Protein AF-A0A0Q6FJJ8-F1 (afdb_monomer_lite)

Structure (mmCIF, N/CA/C/O backbone):
data_AF-A0A0Q6FJJ8-F1
#
_entry.id   AF-A0A0Q6FJJ8-F1
#
loop_
_atom_site.group_PDB
_atom_site.id
_atom_site.type_symbol
_atom_site.label_atom_id
_atom_site.label_alt_id
_atom_site.label_comp_id
_atom_site.label_asym_id
_atom_site.label_entity_id
_atom_site.label_seq_id
_atom_site.pdbx_PDB_ins_code
_atom_site.Cartn_x
_atom_site.Cartn_y
_atom_site.Cartn_z
_atom_site.occupancy
_atom_site.B_iso_or_equiv
_atom_site.auth_seq_id
_atom_site.auth_comp_id
_atom_site.auth_asym_id
_atom_site.auth_atom_id
_atom_site.pdbx_PDB_model_num
ATOM 1 N N . MET A 1 1 ? 26.192 3.856 -5.104 1.00 73.88 1 MET A N 1
ATOM 2 C CA . MET A 1 1 ? 24.870 3.867 -5.767 1.00 73.88 1 MET A CA 1
ATOM 3 C C . MET A 1 1 ? 24.554 2.439 -6.180 1.00 73.88 1 MET A C 1
ATOM 5 O O . MET A 1 1 ? 25.451 1.786 -6.703 1.00 73.88 1 MET A O 1
ATOM 9 N N . LEU A 1 2 ? 23.358 1.927 -5.867 1.00 74.31 2 LEU A N 1
ATOM 10 C CA . LEU A 1 2 ? 22.920 0.616 -6.365 1.00 74.31 2 LEU A CA 1
ATOM 11 C C . LEU A 1 2 ? 22.592 0.725 -7.865 1.00 74.31 2 LEU A C 1
ATOM 13 O O . LEU A 1 2 ? 22.186 1.798 -8.305 1.00 74.31 2 LEU A O 1
ATOM 17 N N . PRO A 1 3 ? 22.733 -0.357 -8.647 1.00 85.00 3 PRO A N 1
ATOM 18 C CA . PRO A 1 3 ? 22.132 -0.441 -9.973 1.00 85.00 3 PRO A CA 1
ATOM 19 C C . PRO A 1 3 ? 20.615 -0.215 -9.912 1.00 85.00 3 PRO A C 1
ATOM 21 O O . PRO A 1 3 ? 19.951 -0.751 -9.021 1.00 85.00 3 PRO A O 1
ATOM 24 N N . GLU A 1 4 ? 20.068 0.500 -10.896 1.00 85.75 4 GLU A N 1
ATOM 25 C CA . GLU A 1 4 ? 18.648 0.890 -10.964 1.00 85.75 4 GLU A CA 1
ATOM 26 C C . GLU A 1 4 ? 17.691 -0.301 -10.762 1.00 85.75 4 GLU A C 1
ATOM 28 O O . GLU A 1 4 ? 16.722 -0.223 -10.012 1.00 85.75 4 GLU A O 1
ATOM 33 N N . ALA A 1 5 ? 18.005 -1.457 -11.359 1.00 86.38 5 ALA A N 1
ATOM 34 C CA . ALA A 1 5 ? 17.197 -2.671 -11.230 1.00 86.38 5 ALA A CA 1
ATOM 35 C C . ALA A 1 5 ? 17.090 -3.179 -9.778 1.00 86.38 5 ALA A C 1
ATOM 37 O O . ALA A 1 5 ? 16.027 -3.634 -9.351 1.00 86.38 5 ALA A O 1
ATOM 38 N N . LEU A 1 6 ? 18.180 -3.098 -9.005 1.00 89.12 6 LEU A N 1
ATOM 39 C CA . LEU A 1 6 ? 18.180 -3.502 -7.596 1.00 89.12 6 LEU A CA 1
ATOM 40 C C . LEU A 1 6 ? 17.444 -2.484 -6.727 1.00 89.12 6 LEU A C 1
ATOM 42 O O . LEU A 1 6 ? 16.754 -2.875 -5.787 1.00 89.12 6 LEU A O 1
ATOM 46 N N . GLN A 1 7 ? 17.551 -1.198 -7.062 1.00 91.62 7 GLN A N 1
ATOM 47 C CA . GLN A 1 7 ? 16.807 -0.148 -6.382 1.00 91.62 7 GLN A CA 1
ATOM 48 C C . GLN A 1 7 ? 15.294 -0.310 -6.582 1.00 91.62 7 GLN A C 1
ATOM 50 O O . GLN A 1 7 ? 14.563 -0.358 -5.598 1.00 91.62 7 GLN A O 1
ATOM 55 N N . LEU A 1 8 ? 14.826 -0.506 -7.818 1.00 93.75 8 LEU A N 1
ATOM 56 C CA . LEU A 1 8 ? 13.402 -0.719 -8.104 1.00 93.75 8 LEU A CA 1
ATOM 57 C C . LEU A 1 8 ? 12.843 -1.960 -7.407 1.00 93.75 8 LEU A C 1
ATOM 59 O O . LEU A 1 8 ? 11.707 -1.949 -6.948 1.00 93.75 8 LEU A O 1
ATOM 63 N N . ARG A 1 9 ? 13.629 -3.039 -7.311 1.00 93.88 9 ARG A N 1
ATOM 64 C CA . ARG A 1 9 ? 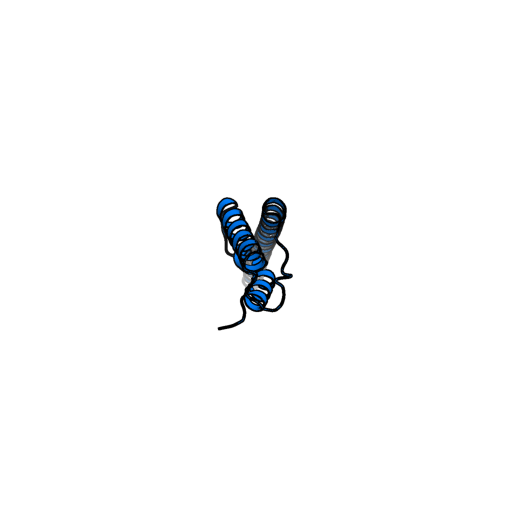13.213 -4.242 -6.577 1.00 93.88 9 ARG A CA 1
ATOM 65 C C . ARG A 1 9 ? 13.063 -3.977 -5.079 1.00 93.88 9 ARG A C 1
ATOM 67 O O . ARG A 1 9 ? 12.141 -4.502 -4.464 1.00 93.88 9 ARG A O 1
ATOM 74 N N . LYS A 1 10 ? 13.975 -3.197 -4.495 1.00 95.31 10 LYS A N 1
ATOM 75 C CA . LYS A 1 10 ? 13.867 -2.783 -3.095 1.00 95.31 10 LYS A CA 1
ATOM 76 C C . LYS A 1 10 ? 12.602 -1.951 -2.883 1.00 95.31 10 LYS A C 1
ATOM 78 O O . LYS A 1 10 ? 11.824 -2.255 -1.991 1.00 95.31 10 LYS A O 1
ATOM 83 N N . GLU A 1 11 ? 12.391 -0.950 -3.729 1.00 95.31 11 GLU A N 1
ATOM 84 C CA . GLU A 1 11 ? 11.232 -0.064 -3.634 1.00 95.31 11 GLU A CA 1
ATOM 85 C C . GLU A 1 11 ? 9.905 -0.805 -3.827 1.00 95.31 11 GLU A C 1
ATOM 87 O O . GLU A 1 11 ? 8.957 -0.518 -3.109 1.00 95.31 11 GLU A O 1
ATOM 92 N N . ASP A 1 12 ? 9.839 -1.791 -4.727 1.00 97.19 12 ASP A N 1
ATOM 93 C CA . ASP A 1 12 ? 8.663 -2.661 -4.866 1.00 97.19 12 ASP A CA 1
ATOM 94 C C . ASP A 1 12 ? 8.358 -3.406 -3.557 1.00 97.19 12 ASP A C 1
ATOM 96 O O . ASP A 1 12 ? 7.212 -3.457 -3.119 1.00 97.19 12 ASP A O 1
ATOM 100 N N . GLY A 1 13 ? 9.387 -3.933 -2.886 1.00 96.75 13 GLY A N 1
ATOM 101 C CA . GLY A 1 13 ? 9.233 -4.597 -1.588 1.00 96.75 13 GLY A CA 1
ATOM 102 C C . GLY A 1 13 ? 8.789 -3.667 -0.453 1.00 96.75 13 GLY A C 1
ATOM 103 O O . GLY A 1 13 ? 8.162 -4.128 0.493 1.00 96.75 13 GLY A O 1
ATOM 104 N N . GLU A 1 14 ? 9.086 -2.371 -0.555 1.00 97.25 14 GLU A N 1
ATOM 105 C CA . GLU A 1 14 ? 8.747 -1.345 0.443 1.00 97.25 14 GLU A CA 1
ATOM 106 C C . GLU A 1 14 ? 7.466 -0.566 0.088 1.00 97.25 14 GLU A C 1
ATOM 108 O O . GLU A 1 14 ? 7.006 0.261 0.876 1.00 97.25 14 GLU A O 1
ATOM 113 N N . LEU A 1 15 ? 6.876 -0.803 -1.091 1.00 97.75 15 LEU A N 1
ATOM 114 C CA . LEU A 1 15 ? 5.801 0.036 -1.621 1.00 97.75 15 LEU A CA 1
ATOM 115 C C . LEU A 1 15 ? 4.566 0.031 -0.715 1.00 97.75 15 LEU A C 1
ATOM 117 O O . LEU A 1 15 ? 4.016 1.093 -0.447 1.00 97.75 15 LEU A O 1
ATOM 121 N N . ASP A 1 16 ? 4.177 -1.123 -0.172 1.00 97.38 16 ASP A N 1
ATOM 122 C CA . ASP A 1 16 ? 3.027 -1.225 0.735 1.00 97.38 16 ASP A CA 1
ATOM 123 C C . ASP A 1 16 ? 3.200 -0.344 1.983 1.00 97.38 16 ASP A C 1
ATOM 125 O O . ASP A 1 16 ? 2.270 0.374 2.360 1.00 97.38 16 ASP A O 1
ATOM 129 N N . ASP A 1 17 ? 4.403 -0.324 2.567 1.00 97.38 17 ASP A N 1
ATOM 130 C CA . ASP A 1 17 ? 4.735 0.504 3.733 1.00 97.38 17 ASP A CA 1
ATOM 131 C C . ASP A 1 17 ? 4.714 1.999 3.403 1.00 97.38 17 ASP A C 1
ATOM 133 O O . ASP A 1 17 ? 4.365 2.827 4.250 1.00 97.38 17 ASP A O 1
ATOM 137 N N . VAL A 1 18 ? 5.104 2.364 2.179 1.00 97.94 18 VAL A N 1
ATOM 138 C CA . VAL A 1 18 ? 5.012 3.743 1.689 1.00 97.94 18 VAL A CA 1
ATOM 139 C C . VAL A 1 18 ? 3.546 4.145 1.542 1.00 97.94 18 VAL A C 1
ATOM 141 O O . VAL A 1 18 ? 3.149 5.181 2.075 1.00 97.94 18 VAL A O 1
ATOM 144 N N . LEU A 1 19 ? 2.727 3.317 0.886 1.00 98.25 19 LEU A N 1
ATOM 145 C CA . LEU A 1 19 ? 1.300 3.590 0.691 1.00 98.25 19 LEU A CA 1
ATOM 146 C C . LEU A 1 19 ? 0.553 3.684 2.025 1.00 98.25 19 LEU A C 1
ATOM 148 O O . LEU A 1 19 ? -0.329 4.524 2.191 1.00 98.25 19 LEU A O 1
ATOM 152 N N . ASP A 1 20 ? 0.936 2.881 3.014 1.00 97.44 20 ASP A N 1
ATOM 153 C CA . ASP A 1 20 ? 0.305 2.864 4.334 1.00 97.44 20 ASP A CA 1
ATOM 154 C C . ASP A 1 20 ? 0.496 4.147 5.152 1.00 97.44 20 ASP A C 1
ATOM 156 O O . ASP A 1 20 ? -0.226 4.326 6.144 1.00 97.44 20 ASP A O 1
ATOM 160 N N . ARG A 1 21 ? 1.425 5.024 4.744 1.00 97.00 21 ARG A N 1
ATOM 161 C CA . ARG A 1 21 ? 1.646 6.365 5.314 1.00 97.00 21 ARG A CA 1
ATOM 162 C C . ARG A 1 21 ? 0.759 7.431 4.676 1.00 97.00 21 ARG A C 1
ATOM 164 O O . ARG A 1 21 ? 0.570 8.492 5.269 1.00 97.00 21 ARG A O 1
ATOM 171 N N . GLU A 1 22 ? 0.209 7.162 3.497 1.00 97.94 22 GLU A N 1
ATOM 172 C CA . GLU A 1 22 ? -0.645 8.106 2.789 1.00 97.94 22 GLU A CA 1
ATOM 173 C C . GLU A 1 22 ? -2.053 8.144 3.393 1.00 97.94 22 GLU A C 1
ATOM 175 O O . GLU A 1 22 ? -2.612 7.146 3.863 1.00 97.94 22 GLU A O 1
ATOM 180 N N . THR A 1 23 ? -2.650 9.335 3.379 1.00 94.50 23 THR A N 1
ATOM 181 C CA . THR A 1 23 ? -3.970 9.590 3.974 1.00 94.50 23 THR A CA 1
ATOM 182 C C . THR A 1 23 ? -5.080 9.766 2.945 1.00 94.50 23 THR A C 1
ATOM 184 O O . THR A 1 23 ? -6.248 9.776 3.331 1.00 94.50 23 THR A O 1
ATOM 187 N N . ALA A 1 24 ? -4.738 9.870 1.658 1.00 97.12 24 ALA A N 1
ATOM 188 C CA . ALA A 1 24 ? -5.674 10.125 0.572 1.00 97.12 24 ALA A CA 1
ATOM 189 C C . ALA A 1 24 ? -5.427 9.190 -0.618 1.00 97.12 24 ALA A C 1
ATOM 191 O O . ALA A 1 24 ? -4.289 9.024 -1.054 1.00 97.12 24 ALA A O 1
ATOM 192 N N . GLU A 1 25 ? -6.509 8.674 -1.206 1.00 97.75 25 GLU A N 1
ATOM 193 C CA . GLU A 1 25 ? -6.466 7.796 -2.384 1.00 97.75 25 GLU A CA 1
ATOM 194 C C . GLU A 1 25 ? -5.667 8.409 -3.541 1.00 97.75 25 GLU A C 1
ATOM 196 O O . GLU A 1 25 ? -4.837 7.743 -4.155 1.00 97.75 25 GLU A O 1
ATOM 201 N N . LYS A 1 26 ? -5.869 9.704 -3.815 1.00 98.19 26 LYS A N 1
ATOM 202 C CA . LYS A 1 26 ? -5.147 10.410 -4.880 1.00 98.19 26 LYS A CA 1
ATOM 203 C C . LYS A 1 26 ? -3.628 10.292 -4.715 1.00 98.19 26 LYS A C 1
ATOM 205 O O . LYS A 1 26 ? -2.929 10.076 -5.697 1.00 98.19 26 LYS A O 1
ATOM 210 N N . ARG A 1 27 ? -3.123 10.394 -3.481 1.00 98.44 27 ARG A N 1
ATOM 211 C CA . ARG A 1 27 ? -1.687 10.273 -3.191 1.00 98.44 27 ARG A CA 1
ATOM 212 C C . ARG A 1 27 ? -1.187 8.852 -3.405 1.00 98.44 27 ARG A C 1
ATOM 214 O O . 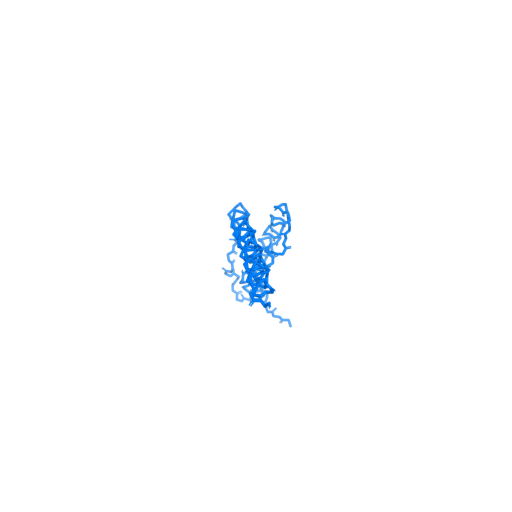ARG A 1 27 ? -0.132 8.675 -4.000 1.00 98.44 27 ARG A O 1
ATOM 221 N N . VAL A 1 28 ? -1.965 7.851 -2.995 1.00 98.50 28 VAL A N 1
ATOM 222 C CA . VAL A 1 28 ? -1.664 6.434 -3.256 1.00 98.50 28 VAL A CA 1
ATOM 223 C C . VAL A 1 28 ? -1.523 6.186 -4.758 1.00 98.50 28 VAL A C 1
ATOM 225 O O . VAL A 1 28 ? -0.517 5.631 -5.198 1.00 98.50 28 VAL A O 1
ATOM 228 N N . ARG A 1 29 ? -2.480 6.674 -5.554 1.00 98.56 29 ARG A N 1
ATOM 229 C CA . ARG A 1 29 ? -2.454 6.562 -7.016 1.00 98.56 29 ARG A CA 1
ATOM 230 C C . ARG A 1 29 ? -1.220 7.235 -7.623 1.00 98.56 29 ARG A C 1
ATOM 232 O O . ARG A 1 29 ? -0.506 6.596 -8.388 1.00 98.56 29 ARG A O 1
ATOM 239 N N . GLU A 1 30 ? -0.921 8.470 -7.220 1.00 98.50 30 GLU A N 1
ATOM 240 C CA . GLU A 1 30 ? 0.267 9.211 -7.674 1.00 98.50 30 GLU A CA 1
ATOM 241 C C . GLU A 1 30 ? 1.579 8.472 -7.356 1.00 98.50 30 GLU A C 1
ATOM 243 O O . GLU A 1 30 ? 2.486 8.425 -8.189 1.00 98.50 30 GLU A O 1
ATOM 248 N N . VAL A 1 31 ? 1.690 7.870 -6.167 1.00 98.44 31 VAL A N 1
ATOM 249 C CA . VAL A 1 31 ? 2.879 7.103 -5.763 1.00 98.44 31 VAL A CA 1
ATOM 250 C C . VAL A 1 31 ? 3.042 5.847 -6.624 1.00 98.44 31 VAL A C 1
ATOM 252 O O . VAL A 1 31 ? 4.141 5.593 -7.126 1.00 98.44 31 VAL A O 1
ATOM 255 N N . VAL A 1 32 ? 1.963 5.087 -6.848 1.00 98.56 32 VAL A N 1
ATOM 256 C CA . VAL A 1 32 ? 1.990 3.877 -7.691 1.00 98.56 32 VAL A CA 1
ATOM 257 C C . VAL A 1 32 ? 2.326 4.221 -9.143 1.00 98.56 32 VAL A C 1
ATOM 259 O O . VAL A 1 32 ? 3.172 3.572 -9.758 1.00 98.56 32 VAL A O 1
ATOM 262 N N . GLU A 1 33 ? 1.718 5.269 -9.695 1.00 98.50 33 GLU A N 1
ATOM 263 C CA . GLU A 1 33 ? 1.997 5.734 -11.056 1.00 98.50 33 GLU A CA 1
ATOM 264 C C . GLU A 1 33 ? 3.447 6.211 -11.211 1.00 98.50 33 GLU A C 1
ATOM 266 O O . GLU A 1 33 ? 4.115 5.852 -12.184 1.00 98.50 33 GLU A O 1
ATOM 271 N N . GLY A 1 34 ? 3.974 6.948 -10.229 1.00 98.25 34 GLY A N 1
ATOM 272 C CA . GLY A 1 34 ? 5.371 7.381 -10.210 1.00 98.25 34 GLY A CA 1
ATOM 273 C C . GLY A 1 34 ? 6.360 6.213 -10.138 1.00 98.25 34 GLY A C 1
ATOM 274 O O . GLY A 1 34 ? 7.388 6.219 -10.822 1.00 98.25 34 GLY A O 1
ATOM 275 N N . PHE A 1 35 ? 6.046 5.179 -9.354 1.00 98.06 35 PHE A N 1
ATOM 276 C CA . PHE A 1 35 ? 6.812 3.933 -9.331 1.00 98.06 35 PHE A CA 1
ATOM 277 C C . PHE A 1 35 ? 6.777 3.227 -10.696 1.00 98.06 35 PHE A C 1
ATOM 279 O O . PHE A 1 35 ? 7.830 2.936 -11.270 1.00 98.06 35 PHE A O 1
ATOM 286 N N . ASN A 1 36 ? 5.588 3.041 -11.273 1.00 97.94 36 ASN A N 1
ATOM 287 C CA . ASN A 1 36 ? 5.414 2.404 -12.579 1.00 97.94 36 ASN A CA 1
ATOM 288 C C . ASN A 1 36 ? 6.157 3.141 -13.695 1.00 97.94 36 ASN A C 1
ATOM 290 O O . ASN A 1 36 ? 6.788 2.508 -14.543 1.00 97.94 36 ASN A O 1
ATOM 294 N N . HIS A 1 37 ? 6.116 4.474 -13.688 1.00 97.25 37 HIS A N 1
ATOM 295 C CA . HIS A 1 37 ? 6.835 5.292 -14.656 1.00 97.25 37 HIS A CA 1
ATOM 296 C C . HIS A 1 37 ? 8.343 5.015 -14.605 1.00 97.25 37 HIS A C 1
ATOM 298 O O . HIS A 1 37 ? 8.966 4.825 -15.651 1.00 97.25 37 HIS A O 1
ATOM 304 N N . ARG A 1 38 ? 8.928 4.916 -13.404 1.00 94.56 38 ARG A N 1
ATOM 305 C CA . ARG A 1 38 ? 10.354 4.593 -13.237 1.00 94.56 38 ARG A CA 1
ATOM 306 C C . ARG A 1 38 ? 10.687 3.172 -13.683 1.00 94.56 38 ARG A C 1
ATOM 308 O O . ARG A 1 38 ? 11.671 2.991 -14.393 1.00 94.56 38 ARG A O 1
ATOM 315 N N . VAL A 1 39 ? 9.837 2.188 -13.381 1.00 94.19 39 VAL A N 1
ATOM 316 C CA . VAL A 1 39 ? 9.988 0.813 -13.896 1.00 94.19 39 VAL A CA 1
ATOM 317 C C . VAL A 1 39 ? 10.021 0.797 -15.428 1.00 94.19 39 VAL A C 1
ATOM 319 O O . VAL A 1 39 ? 10.905 0.188 -16.034 1.00 94.19 39 VAL A O 1
ATOM 322 N N . VAL A 1 40 ? 9.079 1.487 -16.074 1.00 93.88 40 VAL A N 1
ATOM 323 C CA . VAL A 1 40 ? 8.998 1.551 -17.540 1.00 93.88 40 VAL A CA 1
ATOM 324 C C . VAL A 1 40 ? 10.192 2.301 -18.133 1.00 93.88 40 VAL A C 1
ATOM 326 O O . VAL A 1 40 ? 10.759 1.840 -19.124 1.00 93.88 40 VAL A O 1
ATOM 329 N N . ALA A 1 41 ? 10.602 3.422 -17.537 1.00 92.06 41 ALA A N 1
ATOM 330 C CA . ALA A 1 41 ? 11.767 4.186 -17.978 1.00 92.06 41 ALA A CA 1
ATOM 331 C C . ALA A 1 41 ? 13.051 3.347 -17.902 1.00 92.06 41 ALA A C 1
ATOM 333 O O . ALA A 1 41 ? 13.789 3.265 -18.885 1.00 92.06 41 ALA A O 1
ATOM 334 N N . ALA A 1 42 ? 13.264 2.645 -16.788 1.00 89.88 42 ALA A N 1
ATOM 335 C CA . ALA A 1 42 ? 14.441 1.811 -16.578 1.00 89.88 42 ALA A CA 1
ATOM 336 C C . ALA A 1 42 ? 14.495 0.621 -17.554 1.00 89.88 42 ALA A C 1
ATOM 338 O O . ALA A 1 42 ? 15.562 0.286 -18.057 1.00 89.88 42 ALA A O 1
ATOM 339 N N . ARG A 1 43 ? 13.347 0.020 -17.902 1.00 89.81 43 ARG A N 1
ATOM 340 C CA . ARG A 1 43 ? 13.268 -1.018 -18.952 1.00 89.81 43 ARG A CA 1
ATOM 341 C C . ARG A 1 43 ? 13.606 -0.487 -20.348 1.00 89.81 43 ARG A C 1
ATOM 343 O O . ARG A 1 43 ? 14.154 -1.223 -21.162 1.00 89.81 43 ARG A O 1
ATOM 350 N N . ARG A 1 44 ? 13.246 0.767 -20.642 1.00 87.94 44 ARG A N 1
ATOM 351 C CA . ARG A 1 44 ? 13.515 1.419 -21.938 1.00 87.94 44 ARG A CA 1
ATOM 352 C C . ARG A 1 44 ? 14.963 1.869 -22.073 1.00 87.94 44 ARG A C 1
ATOM 354 O O . ARG A 1 44 ? 15.496 1.882 -23.180 1.00 87.94 44 ARG A O 1
ATOM 361 N N . GLN A 1 45 ? 15.600 2.241 -20.967 1.00 76.81 45 GLN A N 1
ATOM 362 C CA . GLN A 1 45 ? 17.031 2.505 -20.914 1.00 76.81 45 GLN A CA 1
ATOM 363 C C . GLN A 1 45 ? 17.791 1.178 -21.052 1.00 76.81 45 GLN A C 1
ATOM 365 O O . GLN A 1 45 ? 18.179 0.553 -20.072 1.00 76.81 45 GLN A O 1
ATOM 370 N N . LEU A 1 46 ? 18.016 0.752 -22.299 1.00 67.31 46 LEU A N 1
ATOM 371 C CA . LEU A 1 46 ? 18.827 -0.408 -22.698 1.00 67.31 46 LEU A CA 1
ATOM 372 C C . LEU A 1 46 ? 20.333 -0.198 -22.398 1.00 67.31 46 LEU A C 1
ATOM 374 O O . LEU A 1 46 ? 21.187 -0.419 -23.251 1.00 67.31 46 LEU A O 1
ATOM 378 N N . GLN A 1 47 ? 20.687 0.263 -21.197 1.00 66.38 47 GLN A N 1
ATOM 379 C CA . GLN A 1 47 ? 22.037 0.705 -20.822 1.00 66.38 47 GLN A CA 1
ATOM 380 C C . GLN A 1 47 ? 23.006 -0.441 -20.467 1.00 66.38 47 GLN A C 1
ATOM 382 O O . GLN A 1 47 ? 23.849 -0.296 -19.589 1.00 66.38 47 GLN A O 1
ATOM 387 N N . GLY A 1 48 ? 22.911 -1.594 -21.135 1.00 67.50 48 GLY A N 1
ATOM 388 C CA . GLY A 1 48 ? 23.906 -2.670 -21.001 1.00 67.50 48 GLY A CA 1
ATOM 389 C C . GLY A 1 48 ? 24.041 -3.287 -19.597 1.00 67.50 48 GLY A C 1
ATOM 390 O O . GLY A 1 48 ? 25.070 -3.885 -19.294 1.00 67.50 48 GLY A O 1
ATOM 391 N N . GLY A 1 49 ? 23.025 -3.146 -18.740 1.00 70.75 49 GLY A N 1
ATOM 392 C CA . GLY A 1 49 ? 22.970 -3.734 -17.398 1.00 70.75 49 GLY A CA 1
ATOM 393 C C . GLY A 1 49 ? 22.019 -4.936 -17.298 1.00 70.75 49 GLY A C 1
ATOM 394 O O . GLY A 1 49 ? 21.305 -5.243 -18.256 1.00 70.75 49 GLY A O 1
ATOM 395 N N . PRO A 1 50 ? 21.977 -5.617 -16.134 1.00 73.56 50 PRO A N 1
ATOM 396 C CA . PRO A 1 50 ? 20.996 -6.664 -15.865 1.00 73.56 50 PRO A CA 1
ATOM 397 C C . PRO A 1 50 ? 19.566 -6.168 -16.138 1.00 73.56 50 PRO A C 1
ATOM 399 O O . PRO A 1 50 ? 19.246 -5.026 -15.795 1.00 73.56 50 PRO A O 1
ATOM 402 N N . PRO A 1 51 ? 18.697 -6.997 -16.739 1.00 82.06 51 PRO A N 1
ATOM 403 C CA . PRO A 1 51 ? 17.370 -6.561 -17.148 1.00 82.06 51 PRO A CA 1
ATOM 404 C C . PRO A 1 51 ? 16.518 -6.142 -15.944 1.00 82.06 51 PRO A C 1
ATOM 406 O O . PRO A 1 51 ? 16.515 -6.792 -14.896 1.00 82.06 51 PRO A O 1
ATOM 409 N N . VAL A 1 52 ? 15.741 -5.071 -16.114 1.00 86.69 52 VAL A N 1
ATOM 410 C CA . VAL A 1 52 ? 14.771 -4.614 -15.111 1.00 86.69 52 VAL A CA 1
ATOM 411 C C . VAL A 1 52 ? 13.537 -5.515 -15.158 1.00 86.69 52 VAL A C 1
ATOM 413 O O . VAL A 1 52 ? 12.644 -5.342 -15.989 1.00 86.69 52 VAL A O 1
ATOM 416 N N . VAL A 1 53 ? 13.487 -6.485 -14.247 1.00 90.06 53 VAL A N 1
ATOM 417 C CA . VAL A 1 53 ? 12.391 -7.466 -14.141 1.00 90.06 53 VAL A CA 1
ATOM 418 C C . VAL A 1 53 ? 11.285 -7.060 -13.162 1.00 90.06 53 VAL A C 1
ATOM 420 O O . VAL A 1 53 ? 10.243 -7.708 -13.133 1.00 90.06 53 VAL A O 1
ATOM 423 N N . THR A 1 54 ? 11.473 -5.987 -12.385 1.00 93.50 54 THR A N 1
ATOM 424 C CA . THR A 1 54 ? 10.481 -5.493 -11.415 1.00 93.50 54 THR A CA 1
ATOM 425 C C . THR A 1 54 ? 9.146 -5.206 -12.109 1.00 93.50 54 THR A C 1
ATOM 427 O O . THR A 1 54 ? 9.162 -4.497 -13.119 1.00 93.50 54 THR A O 1
ATOM 430 N N . PRO A 1 55 ? 8.010 -5.762 -11.648 1.00 95.06 55 PRO A N 1
ATOM 431 C CA . PRO A 1 55 ? 6.706 -5.556 -12.274 1.00 95.06 55 PRO A CA 1
ATOM 432 C C . PRO A 1 55 ? 6.149 -4.153 -11.993 1.00 95.06 55 PRO A C 1
ATOM 434 O O . PRO A 1 55 ? 6.485 -3.522 -10.997 1.00 95.06 55 PRO A O 1
ATOM 437 N N . THR A 1 56 ? 5.269 -3.670 -12.872 1.00 97.69 56 THR A N 1
ATOM 438 C CA . THR A 1 56 ? 4.392 -2.533 -12.556 1.00 97.69 56 THR A CA 1
ATOM 439 C C . THR A 1 56 ? 3.217 -3.006 -11.706 1.00 97.69 56 THR A C 1
ATOM 441 O O . THR A 1 56 ? 2.788 -4.154 -11.841 1.00 97.69 56 THR A O 1
ATOM 444 N N . ARG A 1 57 ? 2.655 -2.119 -10.884 1.00 98.12 57 ARG A N 1
ATOM 445 C CA . ARG A 1 57 ? 1.454 -2.387 -10.083 1.00 98.12 57 ARG A CA 1
ATOM 446 C C . ARG A 1 57 ? 0.226 -1.685 -10.646 1.0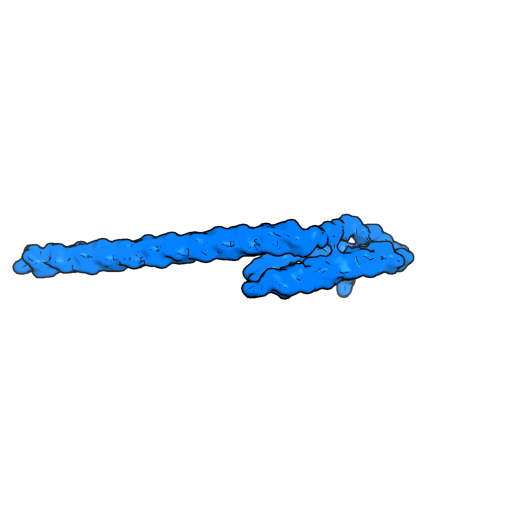0 98.12 57 ARG A C 1
ATOM 448 O O . ARG A 1 57 ? 0.339 -0.625 -11.249 1.00 98.12 57 ARG A O 1
ATOM 455 N N . ASP A 1 58 ? -0.944 -2.271 -10.449 1.00 98.38 58 ASP A N 1
ATOM 456 C CA . ASP A 1 58 ? -2.210 -1.664 -10.858 1.00 98.38 58 ASP A CA 1
ATOM 457 C C . ASP A 1 58 ? -2.666 -0.638 -9.798 1.00 98.38 58 ASP A C 1
ATOM 459 O O . ASP A 1 58 ? -2.888 -1.031 -8.649 1.00 98.38 58 ASP A O 1
ATOM 463 N N . PRO A 1 59 ? -2.816 0.658 -10.139 1.00 98.19 59 PRO A N 1
ATOM 464 C CA . PRO A 1 59 ? -3.201 1.678 -9.167 1.00 98.19 59 PRO A CA 1
ATOM 465 C C . PRO A 1 59 ? -4.547 1.416 -8.482 1.00 98.19 59 PRO A C 1
ATOM 467 O O . PRO A 1 59 ? -4.677 1.695 -7.292 1.00 98.19 59 PRO A O 1
ATOM 470 N N . ASP A 1 60 ? -5.534 0.859 -9.188 1.00 98.25 60 ASP A N 1
ATOM 471 C CA . ASP A 1 60 ? -6.862 0.596 -8.625 1.00 98.25 60 ASP A CA 1
ATOM 472 C C . ASP A 1 60 ? -6.814 -0.566 -7.627 1.00 98.25 60 ASP A C 1
ATOM 474 O O . ASP A 1 60 ? -7.427 -0.517 -6.555 1.00 98.25 60 ASP A O 1
ATOM 478 N N . VAL A 1 61 ? -6.030 -1.603 -7.940 1.00 98.44 61 VAL A N 1
ATOM 479 C CA . VAL A 1 61 ? -5.813 -2.737 -7.029 1.00 98.44 61 VAL A CA 1
ATOM 480 C C . VAL A 1 61 ? -5.103 -2.289 -5.753 1.00 98.44 61 VAL A C 1
ATOM 482 O O . VAL A 1 61 ? -5.503 -2.693 -4.658 1.00 98.44 61 VAL A O 1
ATOM 485 N N . GLU A 1 62 ? -4.071 -1.459 -5.877 1.00 98.44 62 GLU A N 1
ATOM 486 C CA . GLU A 1 62 ? -3.288 -0.989 -4.733 1.00 98.44 62 GLU A CA 1
ATOM 487 C C . GLU A 1 62 ? -4.083 -0.013 -3.858 1.00 98.44 62 GLU A C 1
ATOM 489 O O . GLU A 1 62 ? -4.023 -0.113 -2.632 1.00 98.44 62 GLU A O 1
ATOM 494 N N . VAL A 1 63 ? -4.904 0.858 -4.456 1.00 98.56 63 VAL A N 1
ATOM 495 C CA . VAL A 1 63 ? -5.858 1.706 -3.724 1.00 98.56 63 VAL A CA 1
ATOM 496 C C . VAL A 1 63 ? -6.816 0.865 -2.888 1.00 98.56 63 VAL A C 1
ATOM 498 O O . VAL A 1 63 ? -6.997 1.144 -1.702 1.00 98.56 63 VAL A O 1
ATOM 501 N N . ARG A 1 64 ? -7.400 -0.191 -3.466 1.00 98.44 64 ARG A N 1
ATOM 502 C CA . ARG A 1 64 ? -8.308 -1.074 -2.723 1.00 98.44 64 ARG A CA 1
ATOM 503 C C . ARG A 1 64 ? -7.598 -1.744 -1.545 1.00 98.44 64 ARG A C 1
ATOM 505 O O . ARG A 1 64 ? -8.108 -1.705 -0.430 1.00 98.44 64 ARG A O 1
ATOM 512 N N . ARG A 1 65 ? -6.403 -2.302 -1.766 1.00 98.19 65 ARG A N 1
ATOM 513 C CA . ARG A 1 65 ? -5.598 -2.938 -0.706 1.00 98.19 65 ARG A CA 1
ATOM 514 C C . ARG A 1 65 ? -5.230 -1.955 0.404 1.00 98.19 65 ARG A C 1
ATOM 516 O O . ARG A 1 65 ? -5.308 -2.295 1.582 1.00 98.19 65 ARG A O 1
ATOM 523 N N . TRP A 1 66 ? -4.848 -0.734 0.042 1.00 98.44 66 TRP A N 1
ATOM 524 C CA . TRP A 1 66 ? -4.569 0.336 0.997 1.00 98.44 66 TRP A CA 1
ATOM 525 C C . TRP A 1 66 ? -5.802 0.680 1.841 1.00 98.44 66 TRP A C 1
ATOM 527 O O . TRP A 1 66 ? -5.695 0.770 3.068 1.00 98.44 66 TRP A O 1
ATOM 537 N N . ALA A 1 67 ? -6.970 0.825 1.209 1.00 97.81 67 ALA A N 1
ATOM 538 C CA . ALA A 1 67 ? -8.224 1.107 1.902 1.00 97.81 67 ALA A CA 1
ATOM 539 C C . ALA A 1 67 ? -8.580 -0.021 2.884 1.00 97.81 67 ALA A C 1
ATOM 541 O O . ALA A 1 67 ? -8.822 0.245 4.059 1.00 97.81 67 ALA A O 1
ATOM 542 N N . GLU A 1 68 ? -8.481 -1.281 2.453 1.00 97.75 68 GLU A N 1
ATOM 543 C CA . GLU A 1 68 ? -8.704 -2.456 3.304 1.00 97.75 68 GLU A CA 1
ATOM 544 C C . GLU A 1 68 ? -7.771 -2.470 4.528 1.00 97.75 68 GLU A C 1
ATOM 546 O O . GLU A 1 68 ? -8.222 -2.655 5.663 1.00 97.75 68 GLU A O 1
ATOM 551 N N . ARG A 1 69 ? -6.467 -2.215 4.338 1.00 97.06 69 ARG A N 1
ATOM 552 C CA . ARG A 1 69 ? -5.503 -2.132 5.453 1.00 97.06 69 ARG A CA 1
ATOM 553 C C . ARG A 1 69 ? -5.797 -0.959 6.385 1.00 97.06 69 ARG A C 1
ATOM 555 O O . ARG A 1 69 ? -5.612 -1.065 7.600 1.00 97.06 69 ARG A O 1
ATOM 562 N N . ARG A 1 70 ? -6.232 0.183 5.850 1.00 95.75 70 ARG A N 1
ATOM 563 C CA . ARG A 1 70 ? -6.620 1.357 6.644 1.00 95.75 70 ARG A CA 1
ATOM 564 C C . ARG A 1 70 ? -7.849 1.061 7.503 1.00 95.75 70 ARG A C 1
ATOM 566 O O . ARG A 1 70 ? -7.825 1.358 8.699 1.00 95.75 70 ARG A O 1
ATOM 573 N N . ASP A 1 71 ? -8.866 0.434 6.930 1.00 96.06 71 ASP A N 1
ATOM 574 C CA . ASP A 1 71 ? -10.097 0.076 7.634 1.00 96.06 71 ASP A CA 1
ATOM 575 C C . ASP A 1 71 ? -9.835 -0.973 8.718 1.00 96.06 71 ASP A C 1
ATOM 577 O O . ASP A 1 71 ? -10.286 -0.816 9.855 1.00 96.06 71 ASP A O 1
ATOM 581 N N . ALA A 1 72 ? -9.010 -1.983 8.426 1.00 95.81 72 ALA A N 1
ATOM 582 C CA . ALA A 1 72 ? -8.579 -2.967 9.416 1.00 95.81 72 ALA A CA 1
ATOM 583 C C . ALA A 1 72 ? -7.877 -2.309 10.620 1.00 95.81 72 ALA A C 1
ATOM 585 O O . ALA A 1 72 ? -8.185 -2.627 11.773 1.00 95.81 72 ALA A O 1
ATOM 586 N N . ARG A 1 73 ? -6.982 -1.338 10.376 1.00 94.06 73 ARG A N 1
ATOM 587 C CA . ARG A 1 73 ? -6.323 -0.560 11.442 1.00 94.06 73 ARG A CA 1
ATOM 588 C C . ARG A 1 73 ? -7.326 0.268 12.249 1.00 94.06 73 ARG A C 1
ATOM 590 O O . ARG A 1 73 ? -7.241 0.305 13.476 1.00 94.06 73 ARG A O 1
ATOM 597 N N . ALA A 1 74 ? -8.291 0.908 11.589 1.00 93.81 74 ALA A N 1
ATOM 598 C CA . ALA A 1 74 ? -9.324 1.693 12.262 1.00 93.81 74 ALA A CA 1
ATOM 599 C C . ALA A 1 74 ? -10.206 0.823 13.177 1.00 93.81 74 ALA A C 1
ATOM 601 O O . ALA A 1 74 ? -10.454 1.193 14.328 1.00 93.81 74 ALA A O 1
ATOM 602 N N . LEU A 1 75 ? -10.620 -0.355 12.701 1.00 96.31 75 LEU A N 1
ATOM 603 C CA . LEU A 1 75 ? -11.394 -1.322 13.481 1.00 96.31 75 LEU A CA 1
ATOM 604 C C . LEU A 1 75 ? -10.611 -1.826 14.698 1.00 96.31 75 LEU A C 1
ATOM 606 O O . LEU A 1 75 ? -11.129 -1.777 15.816 1.00 96.31 75 LEU A O 1
ATOM 610 N N . ALA A 1 76 ? -9.350 -2.225 14.508 1.00 95.25 76 ALA A N 1
ATOM 611 C CA . ALA A 1 76 ? -8.484 -2.684 15.594 1.00 95.25 76 ALA A CA 1
ATOM 612 C C . ALA A 1 76 ? -8.298 -1.609 16.682 1.00 95.25 76 ALA A C 1
ATOM 614 O O . ALA A 1 76 ? -8.404 -1.899 17.878 1.00 95.25 76 ALA A O 1
ATOM 615 N N . ASN A 1 77 ? -8.102 -0.349 16.281 1.00 95.44 77 ASN A N 1
ATOM 616 C CA . ASN A 1 77 ? -7.994 0.777 17.209 1.00 95.44 77 ASN A CA 1
ATOM 617 C C . ASN A 1 77 ? -9.304 1.010 17.978 1.00 95.44 77 ASN A C 1
ATOM 619 O O . ASN A 1 77 ? -9.288 1.202 19.195 1.00 95.44 77 ASN A O 1
ATOM 623 N N . ALA A 1 78 ? -10.451 0.947 17.297 1.00 95.31 78 ALA A N 1
ATOM 624 C CA . ALA A 1 78 ? -11.757 1.087 17.936 1.00 95.31 78 ALA A CA 1
ATOM 625 C C . ALA A 1 78 ? -12.042 -0.038 18.947 1.00 95.31 78 ALA A C 1
ATOM 627 O O . ALA A 1 78 ? -12.706 0.187 19.961 1.00 95.31 78 ALA A O 1
ATOM 628 N N . GLU A 1 79 ? -11.569 -1.257 18.690 1.00 95.69 79 GLU A N 1
ATOM 629 C CA . GLU A 1 79 ? -11.657 -2.373 19.636 1.00 95.69 79 GL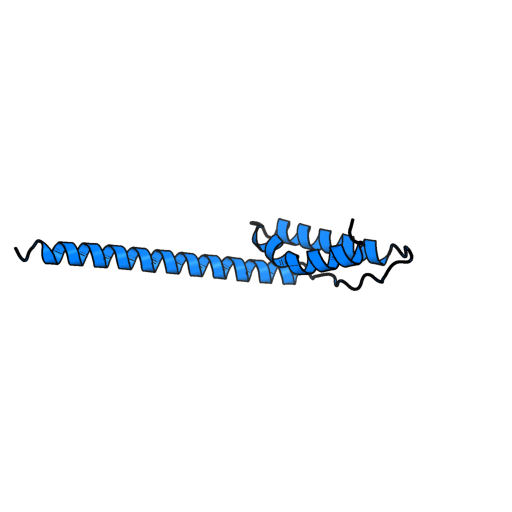U A CA 1
ATOM 630 C C . GLU A 1 79 ? -10.741 -2.197 20.845 1.00 95.69 79 GLU A C 1
ATOM 632 O O . GLU A 1 79 ? -11.177 -2.444 21.972 1.00 95.69 79 GLU A O 1
ATOM 637 N N . ALA A 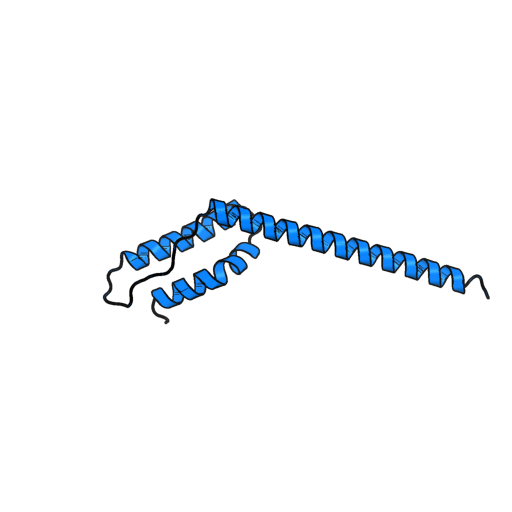1 80 ? -9.503 -1.744 20.637 1.00 94.19 80 ALA A N 1
ATOM 638 C CA . ALA A 1 80 ? -8.571 -1.453 21.723 1.00 94.19 80 ALA A CA 1
ATOM 639 C C . ALA A 1 80 ? -9.157 -0.408 22.686 1.00 94.19 80 ALA A C 1
ATOM 641 O O . ALA A 1 80 ? -9.280 -0.676 23.880 1.00 94.19 80 ALA A O 1
ATOM 642 N N . LEU A 1 81 ? -9.671 0.705 22.150 1.00 94.44 81 LEU A N 1
ATOM 643 C CA . LEU A 1 81 ? -10.330 1.749 22.942 1.00 94.44 81 LEU A CA 1
ATOM 644 C C . LEU A 1 81 ? -11.539 1.219 23.732 1.00 94.44 81 LEU A C 1
ATOM 646 O O . LEU A 1 81 ? -11.736 1.576 24.896 1.00 94.44 81 LEU A O 1
ATOM 650 N N . ARG A 1 82 ? -12.349 0.337 23.127 1.00 94.00 82 ARG A N 1
ATOM 651 C CA . ARG A 1 82 ? -13.487 -0.305 23.809 1.00 94.00 82 ARG A CA 1
ATOM 652 C C . ARG A 1 82 ? -13.034 -1.189 24.972 1.00 94.00 82 ARG A C 1
ATOM 654 O O . ARG A 1 82 ? -13.644 -1.130 26.043 1.00 94.00 82 ARG A O 1
ATOM 661 N N . ARG A 1 83 ? -11.974 -1.985 24.787 1.00 92.31 83 ARG A N 1
ATOM 662 C CA . ARG A 1 83 ? -11.401 -2.829 25.849 1.00 92.31 83 ARG A CA 1
ATOM 663 C C . ARG A 1 83 ? -10.855 -1.988 27.001 1.00 92.31 83 ARG A C 1
ATOM 665 O O . ARG A 1 83 ? -11.177 -2.275 28.154 1.00 92.31 83 ARG A O 1
ATOM 672 N N . ASP A 1 84 ? -10.124 -0.921 26.698 1.00 92.06 84 ASP A N 1
ATOM 673 C CA . ASP A 1 84 ? -9.536 -0.035 27.708 1.00 92.06 84 ASP A CA 1
ATOM 674 C C . ASP A 1 84 ? -10.614 0.672 28.543 1.00 92.06 84 ASP A C 1
ATOM 676 O O . ASP A 1 84 ? -10.535 0.734 29.778 1.00 92.06 84 ASP A O 1
ATOM 680 N N . ALA A 1 85 ? -11.687 1.135 27.894 1.00 90.44 85 ALA A N 1
ATOM 681 C CA . ALA A 1 85 ? -12.831 1.733 28.575 1.00 90.44 85 ALA A CA 1
ATOM 682 C C . ALA A 1 85 ? -13.550 0.729 29.498 1.00 90.44 85 ALA A C 1
ATOM 684 O O . ALA A 1 85 ? -13.898 1.065 30.636 1.00 90.44 85 ALA A O 1
ATOM 685 N N . ALA A 1 86 ? -13.749 -0.512 29.040 1.00 88.56 86 ALA A N 1
ATOM 686 C CA . ALA A 1 86 ? -14.354 -1.572 29.846 1.00 88.56 86 ALA A CA 1
ATOM 687 C C . ALA A 1 86 ? -13.480 -1.945 31.057 1.00 88.56 86 ALA A C 1
ATOM 689 O O . ALA A 1 86 ? -13.987 -2.048 32.177 1.00 88.56 86 ALA A O 1
ATOM 690 N N . GLY A 1 87 ? -12.163 -2.070 30.861 1.00 87.50 87 GLY A N 1
ATOM 691 C CA . GLY A 1 87 ? -11.201 -2.329 31.934 1.00 87.50 87 GLY A CA 1
ATOM 692 C C . GLY A 1 87 ? -11.187 -1.220 32.989 1.00 87.50 87 GLY A C 1
ATOM 693 O O . GLY A 1 87 ? -11.223 -1.499 34.192 1.00 87.50 87 GLY A O 1
ATOM 694 N N . THR A 1 88 ? -11.235 0.040 32.547 1.00 88.56 88 THR A N 1
ATOM 695 C CA . THR A 1 88 ? -11.286 1.215 33.429 1.00 88.56 88 THR A CA 1
ATOM 696 C C . THR A 1 88 ? -12.562 1.237 34.277 1.00 88.56 88 THR A C 1
ATOM 698 O O . THR A 1 88 ? -12.487 1.438 35.494 1.00 88.56 88 THR A O 1
ATOM 701 N N . ARG A 1 89 ? -13.733 0.975 33.672 1.00 83.31 89 ARG A N 1
ATOM 702 C CA . ARG A 1 89 ? -15.018 0.879 34.395 1.00 83.31 89 ARG A CA 1
ATOM 703 C C . ARG A 1 89 ? -15.023 -0.265 35.408 1.00 83.31 89 ARG A C 1
ATOM 705 O O . ARG A 1 89 ? -15.328 -0.044 36.575 1.00 83.31 89 ARG A O 1
ATOM 712 N N . ALA A 1 90 ? -14.601 -1.462 35.009 1.00 82.31 90 ALA A N 1
ATOM 713 C CA . ALA A 1 90 ? -14.543 -2.605 35.919 1.00 82.31 90 ALA A CA 1
ATOM 714 C C . ALA A 1 90 ? -13.583 -2.360 37.103 1.00 82.31 90 ALA A C 1
ATOM 716 O O . ALA A 1 90 ? -13.858 -2.754 38.239 1.00 82.31 90 ALA A O 1
AT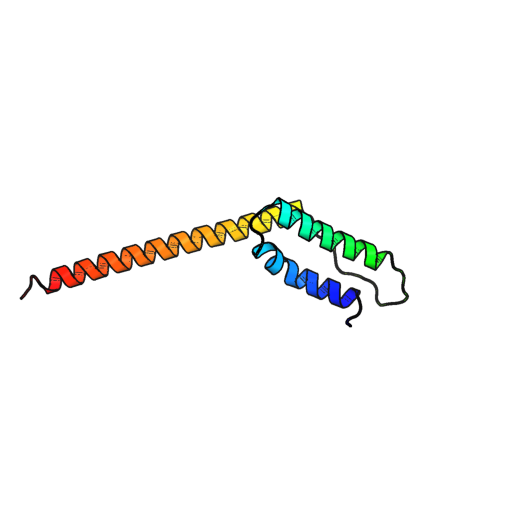OM 717 N N . GLY A 1 91 ? -12.456 -1.682 36.860 1.00 83.50 91 GLY A N 1
ATOM 718 C CA . GLY A 1 91 ? -11.515 -1.286 37.907 1.00 83.50 91 GLY A CA 1
ATOM 719 C C . GLY A 1 91 ? -12.096 -0.266 38.892 1.00 83.50 91 GLY A C 1
ATOM 720 O O . GLY A 1 91 ? -11.885 -0.395 40.101 1.00 83.50 91 GLY A O 1
ATOM 721 N N . SER A 1 92 ? -12.849 0.726 38.405 1.00 81.94 92 SER A N 1
ATOM 722 C CA . SER A 1 92 ? -13.489 1.725 39.267 1.00 81.94 92 SER A CA 1
ATOM 723 C C . SER A 1 92 ? -14.615 1.120 40.112 1.00 81.94 92 SER A C 1
ATOM 725 O O . SER A 1 92 ? -14.694 1.409 41.307 1.00 81.94 92 SER A O 1
ATOM 727 N N . GLU A 1 93 ? -15.414 0.211 39.547 1.00 82.62 93 GLU A N 1
ATOM 728 C CA . GLU A 1 93 ? -16.451 -0.526 40.274 1.00 82.62 93 GLU A CA 1
ATOM 729 C C . GLU A 1 93 ? -15.873 -1.424 41.369 1.00 82.62 93 GLU A C 1
ATOM 731 O O . GLU A 1 93 ? -16.384 -1.427 42.488 1.00 82.62 93 GLU A O 1
ATOM 736 N N . ARG A 1 94 ? -14.780 -2.152 41.099 1.00 84.56 94 ARG A N 1
ATOM 737 C CA . ARG A 1 94 ? -14.109 -2.972 42.122 1.00 84.56 94 ARG A CA 1
ATOM 738 C C . ARG A 1 94 ? -13.606 -2.124 43.289 1.00 84.56 94 ARG A C 1
ATOM 740 O O . ARG A 1 94 ? -13.891 -2.460 44.436 1.00 84.56 94 ARG A O 1
ATOM 747 N N . ARG A 1 95 ? -12.943 -0.991 43.018 1.00 82.62 95 ARG A N 1
ATOM 748 C CA . ARG A 1 95 ? -12.517 -0.046 44.072 1.00 82.62 95 ARG A CA 1
ATOM 749 C C . ARG A 1 95 ? -13.709 0.477 44.877 1.00 82.62 95 ARG A C 1
ATOM 751 O O . ARG A 1 95 ? -13.671 0.454 46.105 1.00 82.62 95 ARG A O 1
ATOM 758 N N . ARG A 1 96 ? -14.799 0.847 44.194 1.00 83.88 96 ARG A N 1
ATOM 759 C CA . ARG A 1 96 ? -16.065 1.234 44.833 1.00 83.88 96 ARG A CA 1
ATOM 760 C C . ARG A 1 96 ? -16.750 0.099 45.586 1.00 83.88 96 ARG A C 1
ATOM 762 O O . ARG A 1 96 ? -17.591 0.386 46.408 1.00 83.88 96 ARG A O 1
ATOM 769 N N . ARG A 1 97 ? -16.486 -1.182 45.351 1.00 83.62 97 ARG A N 1
ATOM 770 C CA . ARG A 1 97 ? -17.064 -2.254 46.189 1.00 83.62 97 ARG A CA 1
ATOM 771 C C . ARG A 1 97 ? -16.225 -2.523 47.435 1.00 83.62 97 ARG A C 1
ATOM 773 O O . ARG A 1 97 ? -16.771 -2.963 48.439 1.00 83.62 97 ARG A O 1
ATOM 780 N N . LEU A 1 98 ? -14.925 -2.240 47.379 1.00 80.94 98 LEU A N 1
ATOM 781 C CA . LEU A 1 98 ? -13.989 -2.458 48.482 1.00 80.94 98 LEU A CA 1
ATOM 782 C C . LEU A 1 98 ? -14.095 -1.379 49.573 1.00 80.94 98 LEU A C 1
ATOM 784 O O . LEU A 1 98 ? -14.037 -1.723 50.747 1.00 80.94 98 LEU A O 1
ATOM 788 N N . TRP A 1 99 ? -14.323 -0.106 49.222 1.00 81.69 99 TRP A N 1
ATOM 789 C CA . TRP A 1 99 ? -14.483 0.972 50.222 1.00 81.69 99 TRP A CA 1
ATOM 790 C C . TRP A 1 99 ? -15.794 0.900 51.037 1.00 81.69 99 TRP A C 1
ATOM 792 O O . TRP A 1 99 ? -15.830 1.416 52.143 1.00 81.69 99 TRP A O 1
ATOM 802 N N . TRP A 1 100 ? -16.847 0.239 50.530 1.00 74.94 100 TRP A N 1
ATOM 803 C CA . TRP A 1 100 ? -18.150 0.095 51.205 1.00 74.94 100 TRP A CA 1
ATOM 804 C C . TRP A 1 100 ? -18.180 -1.113 52.155 1.00 74.94 100 TRP A C 1
ATOM 806 O O . TRP A 1 100 ? -19.186 -1.355 52.812 1.00 74.94 100 TRP A O 1
ATOM 816 N N . ARG A 1 101 ? -17.117 -1.928 52.171 1.00 71.75 101 ARG A N 1
ATOM 817 C CA . ARG A 1 101 ? -16.986 -3.124 53.021 1.00 71.75 101 ARG A CA 1
ATOM 818 C C . ARG A 1 101 ? -16.108 -2.878 54.256 1.00 71.75 101 ARG A C 1
ATOM 820 O O . ARG A 1 101 ? -15.688 -3.844 54.887 1.00 71.75 101 ARG A O 1
ATOM 827 N N . ARG A 1 102 ? -15.808 -1.617 54.565 1.00 59.12 102 ARG A N 1
ATOM 828 C CA . ARG A 1 102 ? -15.036 -1.172 55.728 1.00 59.12 102 ARG A CA 1
ATOM 829 C C . ARG A 1 102 ? -15.918 -0.300 56.605 1.00 59.12 102 ARG A C 1
ATOM 831 O O . ARG A 1 102 ? -15.733 -0.388 57.834 1.00 59.12 102 ARG A O 1
#

Sequence (102 aa):
MLPEALQLRKEDGELDDVLDRETAEKRVREVVEGFNHRVVAARRQLQGGPPVVTPTRDPDVEVRRWAERRDARALANAEALRRDAAGTRAGSERRRRLWWRR

Radius of gyration: 23.99 Å; chains: 1; bounding box: 43×18×78 Å

Secondary structure (DSSP, 8-state):
---HHHHHHHHHHHHHHHHTT--SHHHHHHHHHHHHHHHHHHHH---SSS---PPP--HHHHHHHHHHHHHHHHHHHHHHHHHHHHHHHHHHHHHHHHGGG-

Foldseek 3Di:
DDPLLVVLVVCLVCLLVVLLPDDDLVVLLVSLVVSQVSLVVQQVPPPVDDHNPRDRDDSVVSSVVSVVVVVVVVVVVVVVVVVVVVVVVVVVVVVVVVVVVD

pLDDT: mean 91.01, std 8.89, range [59.12, 98.56]